Protein AF-A0A1I1PVI2-F1 (afdb_monomer)

Secondary structure (DSSP, 8-state):
-EEEEE--SSTTSSHHHHHHHHHHHHHHTT--EEEEEESTT-HHHHHTT-PPPSSS-HHHHHHTSS-HHHHHTT--SSSTTEEEEE--TTHHHHHHHGGGSTTTTSHHHHHHHTTTTT-SEEEEEE-SS-SHHHHHHHHH-SEEE-------

Foldseek 3Di:
DAEEEEAALDPPLCLLVCLLVVQVVCVVVVFQEEEEEAAQVCPNCVVVVHDQDPPQAVLCCLVVVDAQVVQQPPDDPPDVRYTYGYNYNCSVVSLVVLVPDDPLLQSLLVRCVVCVVVGPYYRYGHHSRPTSSVSNSVNNHPYYDYRDDPDD

Mean predicted aligned error: 5.11 Å

Radius of gyration: 14.17 Å; Cα contacts (8 Å, |Δi|>4): 302; chains: 1; bounding box: 32×36×38 Å

Solvent-accessible surface area (backbone atoms only — not comparable to full-atom values): 8144 Å² total; per-residue (Å²): 80,50,28,39,27,29,46,44,62,61,70,92,34,52,43,50,61,50,38,51,53,52,46,52,53,44,36,77,72,71,39,30,28,37,37,34,24,48,20,39,82,33,63,46,44,49,73,70,76,43,78,83,55,88,79,40,13,41,47,36,25,65,72,62,78,42,48,61,69,53,20,36,64,81,66,77,86,82,55,97,41,64,50,56,33,40,24,28,71,62,40,70,57,42,49,66,69,48,60,80,47,82,69,52,48,45,43,55,33,62,51,47,61,77,51,26,88,77,22,56,32,34,36,33,26,40,36,52,44,90,46,53,58,36,46,11,47,58,65,43,38,77,39,79,43,68,56,73,67,90,77,129

Structure (mmCIF, N/CA/C/O backbone):
data_AF-A0A1I1PVI2-F1
#
_entry.id   AF-A0A1I1PVI2-F1
#
loop_
_atom_site.group_PDB
_atom_site.id
_atom_site.type_symbol
_atom_site.label_atom_id
_atom_site.label_alt_id
_atom_site.label_comp_id
_atom_site.label_asym_id
_atom_site.label_entity_id
_atom_site.label_seq_id
_atom_site.pdbx_PDB_ins_code
_atom_site.Cartn_x
_atom_site.Cartn_y
_atom_site.Cartn_z
_atom_site.occupancy
_atom_site.B_iso_or_equiv
_atom_site.auth_seq_id
_atom_site.auth_comp_id
_atom_site.auth_asym_id
_atom_site.auth_atom_id
_atom_site.pdbx_PDB_model_num
ATOM 1 N N . MET A 1 1 ? -13.937 -1.697 1.797 1.00 95.75 1 MET A N 1
ATOM 2 C CA . MET A 1 1 ? -12.807 -1.743 0.841 1.00 95.75 1 MET A CA 1
ATOM 3 C C . MET A 1 1 ? -12.168 -3.134 0.764 1.00 95.75 1 MET A C 1
ATOM 5 O O . MET A 1 1 ? -11.944 -3.719 1.814 1.00 95.75 1 MET A O 1
ATOM 9 N N . LYS A 1 2 ? -11.883 -3.667 -0.438 1.00 97.94 2 LYS A N 1
ATOM 10 C CA . LYS A 1 2 ? -11.057 -4.880 -0.651 1.00 97.94 2 LYS A CA 1
ATOM 11 C C . LYS A 1 2 ? -9.612 -4.505 -0.984 1.00 97.94 2 LYS A C 1
ATOM 13 O O . LYS A 1 2 ? -9.399 -3.775 -1.952 1.00 97.94 2 LYS A O 1
ATOM 18 N N . THR A 1 3 ? -8.636 -5.042 -0.263 1.00 98.44 3 THR A N 1
ATOM 19 C CA . THR A 1 3 ? -7.215 -4.694 -0.421 1.00 98.44 3 THR A CA 1
ATOM 20 C C . THR A 1 3 ? -6.452 -5.747 -1.223 1.00 98.44 3 THR A C 1
ATOM 22 O O . THR A 1 3 ? -6.405 -6.924 -0.858 1.00 98.44 3 THR A O 1
ATOM 25 N N . ILE A 1 4 ? -5.830 -5.318 -2.320 1.00 98.69 4 ILE A N 1
ATOM 26 C CA . ILE A 1 4 ? -5.024 -6.143 -3.220 1.00 98.69 4 ILE A CA 1
ATOM 27 C C . ILE A 1 4 ? -3.586 -5.629 -3.182 1.00 98.69 4 ILE A C 1
ATOM 29 O O . ILE A 1 4 ? -3.321 -4.489 -3.555 1.00 98.69 4 ILE A O 1
ATOM 33 N N . VAL A 1 5 ? -2.654 -6.479 -2.765 1.00 98.44 5 VAL A N 1
ATOM 34 C CA . VAL A 1 5 ? -1.231 -6.135 -2.677 1.00 98.44 5 VAL A CA 1
ATOM 35 C C . VAL A 1 5 ? -0.467 -6.746 -3.834 1.00 98.44 5 VAL A C 1
ATOM 37 O O . VAL A 1 5 ? -0.613 -7.935 -4.120 1.00 98.44 5 VAL A O 1
ATOM 40 N N . LEU A 1 6 ? 0.380 -5.944 -4.467 1.00 98.00 6 LEU A N 1
ATOM 41 C CA . LEU A 1 6 ? 1.338 -6.386 -5.462 1.00 98.00 6 LEU A CA 1
ATOM 42 C C . LEU A 1 6 ? 2.722 -6.379 -4.835 1.00 98.00 6 LEU A C 1
ATOM 44 O O . LEU A 1 6 ? 3.262 -5.325 -4.510 1.00 98.00 6 LEU A O 1
ATOM 48 N N . THR A 1 7 ? 3.299 -7.566 -4.666 1.00 96.75 7 THR A N 1
ATOM 49 C CA . THR A 1 7 ? 4.589 -7.702 -3.990 1.00 96.75 7 THR A CA 1
ATOM 50 C C . THR A 1 7 ? 5.478 -8.751 -4.631 1.00 96.75 7 THR A C 1
ATOM 52 O O . THR A 1 7 ? 5.010 -9.729 -5.208 1.00 96.75 7 THR A O 1
ATOM 55 N N . ASN A 1 8 ? 6.783 -8.518 -4.542 1.00 94.19 8 ASN A N 1
ATOM 56 C CA . ASN A 1 8 ? 7.854 -9.425 -4.931 1.00 94.19 8 ASN A CA 1
ATOM 57 C C . ASN A 1 8 ? 9.185 -8.790 -4.503 1.00 94.19 8 ASN A C 1
ATOM 59 O O . ASN A 1 8 ? 9.467 -7.644 -4.871 1.00 94.19 8 ASN A O 1
ATOM 63 N N . GLN A 1 9 ? 10.021 -9.554 -3.800 1.00 90.06 9 GLN A N 1
ATOM 64 C CA . GLN A 1 9 ? 11.381 -9.159 -3.417 1.00 90.06 9 GLN A CA 1
ATOM 65 C C . GLN A 1 9 ? 12.314 -8.905 -4.617 1.00 90.06 9 GLN A C 1
ATOM 67 O O . GLN A 1 9 ? 13.311 -8.207 -4.483 1.00 90.06 9 GLN A O 1
ATOM 72 N N . LYS A 1 10 ? 12.008 -9.440 -5.808 1.00 89.94 10 LYS A N 1
ATOM 73 C CA . LYS A 1 10 ? 12.746 -9.137 -7.041 1.00 89.94 10 LYS A CA 1
ATOM 74 C C . LYS A 1 10 ? 12.309 -7.766 -7.582 1.00 89.94 10 LYS A C 1
ATOM 76 O O . LYS A 1 10 ? 11.119 -7.491 -7.781 1.00 89.94 10 LYS A O 1
ATOM 81 N N . GLY A 1 11 ? 13.282 -6.890 -7.828 1.00 88.81 11 GLY A N 1
ATOM 82 C CA . GLY A 1 11 ? 13.089 -5.637 -8.565 1.00 88.81 11 GLY A CA 1
ATOM 83 C C . GLY A 1 11 ? 12.785 -5.884 -10.046 1.00 88.81 11 GLY A C 1
ATOM 84 O O . GLY A 1 11 ? 13.137 -6.925 -10.589 1.00 88.81 11 GLY A O 1
ATOM 85 N N . GLY A 1 12 ? 12.108 -4.941 -10.706 1.00 88.94 12 GLY A N 1
ATOM 86 C CA . GLY A 1 12 ? 11.904 -4.997 -12.162 1.00 88.94 12 GLY A CA 1
ATOM 87 C C . GLY A 1 12 ? 10.916 -6.057 -12.672 1.00 88.94 12 GLY A C 1
ATOM 88 O O . GLY A 1 12 ? 10.855 -6.298 -13.867 1.00 88.94 12 GLY A O 1
ATOM 89 N N . VAL A 1 13 ? 10.104 -6.673 -11.806 1.00 93.81 13 VAL A N 1
ATOM 90 C CA . VAL A 1 13 ? 9.098 -7.689 -12.199 1.00 93.81 13 VAL A CA 1
ATOM 91 C C . VAL A 1 13 ? 7.721 -7.106 -12.556 1.00 93.81 13 VAL A C 1
ATOM 93 O O . VAL A 1 13 ? 6.713 -7.797 -12.468 1.00 93.81 13 VAL A O 1
ATOM 96 N N . ALA A 1 14 ? 7.664 -5.822 -12.920 1.00 94.44 14 ALA A N 1
ATOM 97 C CA . ALA A 1 14 ? 6.438 -5.104 -13.291 1.00 94.44 14 ALA A CA 1
ATOM 98 C C . ALA A 1 14 ? 5.372 -4.952 -12.178 1.00 94.44 14 ALA A C 1
ATOM 100 O O . ALA A 1 14 ? 4.183 -4.860 -12.483 1.00 94.44 14 ALA A O 1
ATOM 101 N N . LYS A 1 15 ? 5.773 -4.867 -10.897 1.00 95.94 15 LYS A N 1
ATOM 102 C CA . LYS A 1 15 ? 4.850 -4.607 -9.767 1.00 95.94 15 LYS A CA 1
ATOM 103 C C . LYS A 1 15 ? 4.063 -3.309 -9.942 1.00 95.94 15 LYS A C 1
ATOM 105 O O . LYS A 1 15 ? 2.859 -3.368 -10.163 1.00 95.94 15 LYS A O 1
ATOM 110 N N . THR A 1 16 ? 4.761 -2.176 -9.985 1.00 95.88 16 THR A N 1
ATOM 111 C CA . THR A 1 16 ? 4.184 -0.842 -10.186 1.00 95.88 16 THR A CA 1
ATOM 112 C C . THR A 1 16 ? 3.307 -0.757 -11.428 1.00 95.88 16 THR A C 1
ATOM 114 O O . THR A 1 16 ? 2.175 -0.283 -11.371 1.00 95.88 16 THR A O 1
ATOM 117 N N . THR A 1 17 ? 3.792 -1.285 -12.554 1.00 95.50 17 THR A N 1
ATOM 118 C CA . THR A 1 17 ? 3.040 -1.312 -13.814 1.00 95.50 17 THR A CA 1
ATOM 119 C C . THR A 1 17 ? 1.733 -2.085 -13.665 1.00 95.50 17 THR A C 1
ATOM 121 O O . THR A 1 17 ? 0.679 -1.609 -14.085 1.00 95.50 17 THR A O 1
ATOM 124 N N . THR A 1 18 ? 1.784 -3.259 -13.035 1.00 96.88 18 THR A N 1
ATOM 125 C CA . THR A 1 18 ? 0.600 -4.091 -12.800 1.00 96.88 18 THR A CA 1
ATOM 126 C C . THR A 1 18 ? -0.346 -3.428 -11.798 1.00 96.88 18 THR A C 1
ATOM 128 O O . THR A 1 18 ? -1.558 -3.483 -11.995 1.00 96.88 18 THR A O 1
ATOM 131 N N . ALA A 1 19 ? 0.178 -2.758 -10.765 1.00 97.25 19 ALA A N 1
ATOM 132 C CA . ALA A 1 19 ? -0.614 -2.080 -9.737 1.00 97.25 19 ALA A CA 1
ATOM 133 C C . ALA A 1 19 ? -1.424 -0.948 -10.365 1.00 97.25 19 ALA A C 1
ATOM 135 O O . ALA A 1 19 ? -2.649 -0.900 -10.228 1.00 97.25 19 ALA A O 1
ATOM 136 N N . TYR A 1 20 ? -0.750 -0.094 -11.136 1.00 95.62 20 TYR A N 1
ATOM 137 C CA . TYR A 1 20 ? -1.389 1.005 -11.841 1.00 95.62 20 TYR A CA 1
ATOM 138 C C . TYR A 1 20 ? -2.423 0.512 -12.859 1.00 95.62 20 TYR A C 1
ATOM 140 O O . TYR A 1 20 ? -3.563 0.978 -12.858 1.00 95.62 20 TYR A O 1
ATOM 148 N N . ALA A 1 21 ? -2.067 -0.471 -13.693 1.00 95.88 21 ALA A N 1
ATOM 149 C CA . ALA A 1 21 ? -2.976 -1.014 -14.702 1.00 95.88 21 ALA A CA 1
ATOM 150 C C . ALA A 1 21 ? -4.223 -1.663 -14.077 1.00 95.88 21 ALA A C 1
ATOM 152 O O . ALA A 1 21 ? -5.337 -1.454 -14.563 1.00 95.88 21 ALA A O 1
ATOM 153 N N . LEU A 1 22 ? -4.056 -2.410 -12.980 1.00 97.12 22 LEU A N 1
ATOM 154 C CA . LEU A 1 22 ? -5.167 -2.999 -12.233 1.00 97.12 22 LEU A CA 1
ATOM 155 C C . LEU A 1 22 ? -6.085 -1.912 -11.669 1.00 97.12 22 LEU A C 1
ATOM 157 O O . LEU A 1 22 ? -7.300 -1.976 -11.864 1.00 97.12 22 LEU A O 1
ATOM 161 N N . ALA A 1 23 ? -5.515 -0.908 -11.006 1.00 95.38 23 ALA A N 1
ATOM 162 C CA . ALA A 1 23 ? -6.276 0.186 -10.421 1.00 95.38 23 ALA A CA 1
ATOM 163 C C . ALA A 1 23 ? -7.034 0.997 -11.486 1.00 95.38 23 ALA A C 1
ATOM 165 O O . ALA A 1 23 ? -8.226 1.264 -11.327 1.00 95.38 23 ALA A O 1
ATOM 166 N N . ALA A 1 24 ? -6.388 1.315 -12.610 1.00 93.38 24 ALA A N 1
ATOM 167 C CA . ALA A 1 24 ? -7.018 1.982 -13.748 1.00 93.38 24 ALA A CA 1
ATOM 168 C C . ALA A 1 24 ? -8.143 1.133 -14.364 1.00 93.38 24 ALA A C 1
ATOM 170 O O . ALA A 1 24 ? -9.214 1.653 -14.678 1.00 93.38 24 ALA A O 1
ATOM 171 N N . GLY A 1 25 ? -7.943 -0.182 -14.490 1.00 95.56 25 GLY A N 1
ATOM 172 C CA . GLY A 1 25 ? -8.967 -1.112 -14.966 1.00 95.56 25 GLY A CA 1
ATOM 173 C C . GLY A 1 25 ? -10.183 -1.191 -14.038 1.00 95.56 25 GLY A C 1
ATOM 174 O O . GLY A 1 25 ? -11.318 -1.184 -14.516 1.00 95.56 25 GLY A O 1
ATOM 175 N N . LEU A 1 26 ? -9.967 -1.223 -12.719 1.00 95.44 26 LEU A N 1
ATOM 176 C CA . LEU A 1 26 ? -11.036 -1.177 -11.714 1.00 95.44 26 LEU A CA 1
ATOM 177 C C . LEU A 1 26 ? -11.795 0.155 -11.770 1.00 95.44 26 LEU A C 1
ATOM 179 O O . LEU A 1 26 ? -13.025 0.155 -11.815 1.00 95.44 26 LEU A O 1
ATOM 183 N N . ARG A 1 27 ? -11.078 1.278 -11.870 1.00 91.06 27 ARG A N 1
ATOM 184 C CA . ARG A 1 27 ? -11.680 2.607 -12.045 1.00 91.06 27 ARG A CA 1
ATOM 185 C C . ARG A 1 27 ? -12.537 2.673 -13.309 1.00 91.06 27 ARG A C 1
ATOM 187 O O . ARG A 1 27 ? -13.669 3.136 -13.257 1.00 91.06 27 ARG A O 1
ATOM 194 N N . ASN A 1 28 ? -12.043 2.161 -14.438 1.00 93.06 28 ASN A N 1
ATOM 195 C CA . ASN A 1 28 ? -12.790 2.139 -15.703 1.00 93.06 28 ASN A CA 1
ATOM 196 C C . ASN A 1 28 ? -14.072 1.288 -15.636 1.00 93.06 28 ASN A C 1
ATOM 198 O O . ASN A 1 28 ? -14.960 1.455 -16.468 1.00 93.06 28 ASN A O 1
ATOM 202 N N . LYS A 1 29 ? -14.188 0.394 -14.648 1.00 95.31 29 LYS A N 1
ATOM 203 C CA . LYS A 1 29 ? -15.418 -0.354 -14.344 1.00 95.31 29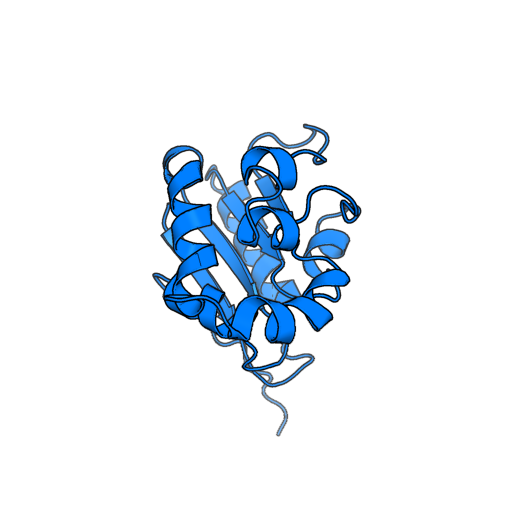 LYS A CA 1
ATOM 204 C C . LYS A 1 29 ? -16.364 0.376 -13.380 1.00 95.31 29 LYS A C 1
ATOM 206 O O . LYS A 1 29 ? -17.397 -0.184 -13.028 1.00 95.31 29 LYS A O 1
ATOM 211 N N . GLY A 1 30 ? -16.036 1.599 -12.967 1.00 92.94 30 GLY A N 1
ATOM 212 C CA . GLY A 1 30 ? -16.864 2.435 -12.097 1.00 92.94 30 GLY A CA 1
ATOM 213 C C . GLY A 1 30 ? -16.614 2.256 -10.599 1.00 92.94 30 GLY A C 1
ATOM 214 O O . GLY A 1 30 ? -17.394 2.772 -9.806 1.00 92.94 30 GLY A O 1
ATOM 215 N N . TYR A 1 31 ? -15.558 1.543 -10.195 1.00 95.06 31 TYR A N 1
ATOM 216 C CA . TYR A 1 31 ? -15.210 1.404 -8.779 1.00 95.06 31 TYR A CA 1
ATOM 217 C C . TYR A 1 31 ? -14.455 2.625 -8.252 1.00 95.06 31 TYR A C 1
ATOM 219 O O . TYR A 1 31 ? -13.644 3.224 -8.964 1.00 95.06 31 TYR A O 1
ATOM 227 N N . ARG A 1 32 ? -14.663 2.939 -6.971 1.00 92.75 32 ARG A N 1
ATOM 228 C CA . ARG A 1 32 ? -13.843 3.891 -6.212 1.00 92.75 32 ARG A CA 1
ATOM 229 C C . ARG A 1 32 ? -12.564 3.179 -5.783 1.00 92.75 32 ARG A C 1
ATOM 231 O O . ARG A 1 32 ? -12.626 2.195 -5.039 1.00 92.75 32 ARG A O 1
ATOM 238 N N . VAL A 1 33 ? -11.415 3.645 -6.262 1.00 93.75 33 VAL A N 1
ATOM 239 C CA . VAL A 1 33 ? -10.124 2.972 -6.073 1.00 93.75 33 VAL A CA 1
ATOM 240 C C . VAL A 1 33 ? -9.157 3.865 -5.304 1.00 93.75 33 VAL A C 1
ATOM 242 O O . VAL A 1 33 ? -8.859 4.986 -5.712 1.00 93.75 33 VAL A O 1
ATOM 245 N N . LEU A 1 34 ? -8.628 3.343 -4.206 1.00 93.69 34 LEU A N 1
ATOM 246 C CA . LEU A 1 34 ? -7.455 3.890 -3.543 1.00 93.69 34 LEU A CA 1
ATOM 247 C C . LEU A 1 34 ? -6.215 3.176 -4.077 1.00 93.69 34 LEU A C 1
ATOM 249 O O . LEU A 1 34 ? -6.187 1.949 -4.173 1.00 93.69 34 LEU A O 1
ATOM 253 N N . ILE A 1 35 ? -5.185 3.939 -4.412 1.00 93.75 35 ILE A N 1
ATOM 254 C CA . ILE A 1 35 ? -3.863 3.414 -4.721 1.00 93.75 35 ILE A CA 1
ATOM 255 C C . ILE A 1 35 ? -2.912 3.819 -3.597 1.00 93.75 35 ILE A C 1
ATOM 257 O O . ILE A 1 35 ? -2.849 4.991 -3.227 1.00 93.75 35 ILE A O 1
ATOM 261 N N . VAL A 1 36 ? -2.159 2.856 -3.074 1.00 94.38 36 VAL A N 1
ATOM 262 C CA . VAL A 1 36 ? -1.123 3.083 -2.067 1.00 94.38 36 VAL A CA 1
ATOM 263 C C . VAL A 1 36 ? 0.234 2.743 -2.665 1.00 94.38 36 VAL A C 1
ATOM 265 O O . VAL A 1 36 ? 0.477 1.613 -3.088 1.00 94.38 36 VAL A O 1
ATOM 268 N N . ASP A 1 37 ? 1.117 3.729 -2.683 1.00 92.81 37 ASP A N 1
ATOM 269 C CA . ASP A 1 37 ? 2.515 3.598 -3.058 1.00 92.81 37 ASP A CA 1
ATOM 270 C C . ASP A 1 37 ? 3.350 3.413 -1.785 1.00 92.81 37 ASP A C 1
ATOM 272 O O . ASP A 1 37 ? 3.668 4.370 -1.070 1.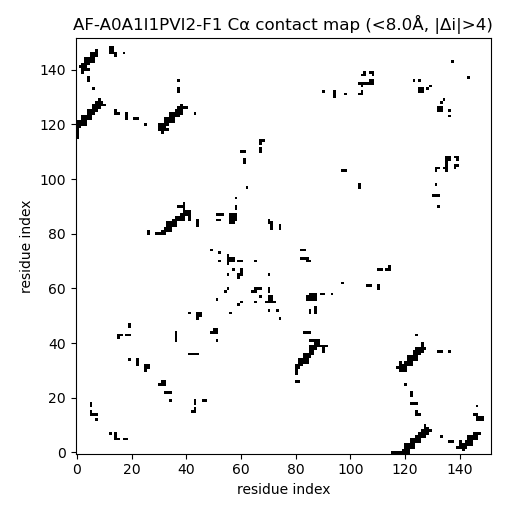00 92.81 37 ASP A O 1
ATOM 276 N N . ALA A 1 38 ? 3.630 2.152 -1.456 1.00 92.00 38 ALA A N 1
ATOM 277 C CA . ALA A 1 38 ? 4.465 1.762 -0.325 1.00 92.00 38 ALA A CA 1
ATOM 278 C C . ALA A 1 38 ? 5.922 1.493 -0.752 1.00 92.00 38 ALA A C 1
ATOM 280 O O . ALA A 1 38 ? 6.666 0.826 -0.027 1.00 92.00 38 ALA A O 1
ATOM 281 N N . ASP A 1 39 ? 6.340 1.991 -1.920 1.00 90.31 39 ASP A N 1
ATOM 282 C CA . ASP A 1 39 ? 7.739 2.047 -2.331 1.00 90.31 39 ASP A CA 1
ATOM 283 C C . ASP A 1 39 ? 8.288 3.463 -2.074 1.00 90.31 39 ASP A C 1
ATOM 285 O O . ASP A 1 39 ? 7.779 4.430 -2.641 1.00 90.31 39 ASP A O 1
ATOM 289 N N . PRO A 1 40 ? 9.347 3.633 -1.259 1.00 85.38 40 PRO A N 1
ATOM 290 C CA . PRO A 1 40 ? 9.966 4.941 -1.047 1.00 85.38 40 PRO A CA 1
ATOM 291 C C . PRO A 1 40 ? 10.431 5.646 -2.332 1.00 85.38 40 PRO A C 1
ATOM 293 O O . PRO A 1 40 ? 10.609 6.861 -2.326 1.00 85.38 40 PRO A O 1
ATOM 296 N N . GLN A 1 41 ? 10.633 4.915 -3.437 1.00 86.50 41 GLN A N 1
ATOM 297 C CA . GLN A 1 41 ? 10.963 5.498 -4.746 1.00 86.50 41 GLN A CA 1
ATOM 298 C C . GLN A 1 41 ? 9.774 6.187 -5.434 1.00 86.50 41 GLN A C 1
ATOM 300 O O . GLN A 1 41 ? 9.966 6.873 -6.435 1.00 86.50 41 GLN A O 1
ATOM 305 N N . SER A 1 42 ? 8.557 6.022 -4.913 1.00 88.31 42 SER A N 1
ATOM 306 C CA . SER A 1 42 ? 7.337 6.683 -5.386 1.00 88.31 42 SER A CA 1
ATOM 307 C C . SER A 1 42 ? 7.003 6.456 -6.872 1.00 88.31 42 SER A C 1
ATOM 309 O O . SER A 1 42 ? 6.344 7.279 -7.516 1.00 88.31 42 SER A O 1
ATOM 311 N N . ASN A 1 43 ? 7.464 5.345 -7.460 1.00 91.06 43 ASN A N 1
ATOM 312 C CA . ASN A 1 43 ? 7.304 5.073 -8.893 1.00 91.06 43 ASN A CA 1
ATOM 313 C C . ASN A 1 43 ? 5.829 5.019 -9.317 1.00 91.06 43 ASN A C 1
ATOM 315 O O . ASN A 1 43 ? 5.488 5.442 -10.426 1.00 91.06 43 ASN A O 1
ATOM 319 N N . LEU A 1 44 ? 4.945 4.511 -8.456 1.00 91.69 44 LEU A N 1
ATOM 320 C CA . LEU A 1 44 ? 3.514 4.434 -8.740 1.00 91.69 44 LEU A CA 1
ATOM 321 C C . LEU A 1 44 ? 2.874 5.819 -8.742 1.00 91.69 44 LEU A C 1
ATOM 323 O O . LEU A 1 44 ? 2.082 6.131 -9.632 1.00 91.69 44 LEU A O 1
ATOM 327 N N . THR A 1 45 ? 3.260 6.655 -7.783 1.00 88.38 45 THR A N 1
ATOM 328 C CA . THR A 1 45 ? 2.817 8.047 -7.665 1.00 88.38 45 THR A CA 1
ATOM 329 C C . THR A 1 45 ? 3.152 8.829 -8.933 1.00 88.38 45 THR A C 1
ATOM 331 O O . THR A 1 45 ? 2.262 9.439 -9.533 1.00 88.38 45 THR A O 1
ATOM 334 N N . TYR A 1 46 ? 4.398 8.724 -9.408 1.00 87.50 46 TYR A N 1
ATOM 335 C CA . TYR A 1 46 ? 4.829 9.350 -10.661 1.00 87.50 46 TYR A CA 1
ATOM 336 C C . TYR A 1 46 ? 4.123 8.763 -11.887 1.00 87.50 46 TYR A C 1
ATOM 338 O O . TYR A 1 46 ? 3.695 9.509 -12.768 1.00 87.50 46 TYR A O 1
ATOM 346 N N . THR A 1 47 ? 3.949 7.438 -11.940 1.00 88.25 47 THR A N 1
ATOM 347 C CA . THR A 1 47 ? 3.235 6.757 -13.040 1.00 88.25 47 THR A CA 1
ATOM 348 C C . THR A 1 47 ? 1.791 7.242 -13.163 1.00 88.25 47 THR A C 1
ATOM 350 O O . THR A 1 47 ? 1.264 7.366 -14.268 1.00 88.25 47 THR A O 1
ATOM 353 N N . ALA A 1 48 ? 1.160 7.572 -12.040 1.00 86.44 48 ALA A N 1
ATOM 354 C CA . ALA A 1 48 ? -0.181 8.133 -11.999 1.00 86.44 48 ALA A CA 1
ATOM 355 C C . ALA A 1 48 ? -0.237 9.650 -12.280 1.00 86.44 48 ALA A C 1
ATOM 357 O O . ALA A 1 48 ? -1.286 10.271 -12.096 1.00 86.44 48 ALA A O 1
ATOM 358 N N . GLY A 1 49 ? 0.875 10.259 -12.708 1.00 84.06 49 GLY A N 1
ATOM 359 C CA . GLY A 1 49 ? 0.955 11.677 -13.056 1.00 84.06 49 GLY A CA 1
ATOM 360 C C . GLY A 1 49 ? 0.853 12.611 -11.851 1.00 84.06 49 GLY A C 1
ATOM 361 O O . GLY A 1 49 ? 0.381 13.738 -12.001 1.00 84.06 49 GLY A O 1
ATOM 362 N N . ARG A 1 50 ? 1.237 12.146 -10.654 1.00 79.94 50 ARG A N 1
ATOM 363 C CA . ARG A 1 50 ? 1.209 12.948 -9.426 1.00 79.94 50 ARG A CA 1
ATOM 364 C C . ARG A 1 50 ? 2.605 13.194 -8.877 1.00 79.94 50 ARG A C 1
ATOM 366 O O . ARG A 1 50 ? 3.530 12.416 -9.093 1.00 79.94 50 ARG A O 1
ATOM 373 N N . GLU A 1 51 ? 2.726 14.298 -8.154 1.00 76.12 51 GLU A N 1
ATOM 374 C CA . GLU A 1 51 ? 3.926 14.645 -7.404 1.00 76.12 51 GLU A CA 1
ATOM 375 C C . GLU A 1 51 ? 3.807 14.149 -5.962 1.00 76.12 51 GLU A C 1
ATOM 377 O O . GLU A 1 51 ? 2.716 14.070 -5.391 1.00 76.12 51 GLU A O 1
ATOM 382 N N . GLU A 1 52 ? 4.946 13.808 -5.371 1.00 71.44 52 GLU A N 1
ATOM 383 C CA . GLU A 1 52 ? 5.034 13.391 -3.978 1.00 71.44 52 GLU A CA 1
ATOM 384 C C . GLU A 1 52 ? 4.752 14.576 -3.039 1.00 71.44 52 GLU A C 1
ATOM 386 O O . GLU A 1 52 ? 5.374 15.637 -3.142 1.00 71.44 52 GLU A O 1
ATOM 391 N N . ASN A 1 53 ? 3.838 14.389 -2.083 1.00 74.19 53 ASN A N 1
ATOM 392 C CA . ASN A 1 53 ? 3.678 15.324 -0.975 1.00 74.19 53 ASN A CA 1
ATOM 393 C C . ASN A 1 53 ? 4.821 15.112 0.018 1.00 74.19 53 ASN A C 1
ATOM 395 O O . ASN A 1 53 ? 4.938 14.032 0.578 1.00 74.19 53 ASN A O 1
ATOM 399 N N . LYS A 1 54 ? 5.638 16.137 0.265 1.00 75.12 54 LYS A N 1
ATOM 400 C CA . LYS A 1 54 ? 6.768 16.038 1.201 1.00 75.12 54 LYS A CA 1
ATOM 401 C C . LYS A 1 54 ? 6.388 16.298 2.659 1.00 75.12 54 LYS A C 1
ATOM 403 O O . LYS A 1 54 ? 7.173 15.975 3.542 1.00 75.12 54 LYS A O 1
ATOM 408 N N . GLU A 1 55 ? 5.224 16.897 2.905 1.00 79.56 55 GLU A N 1
ATOM 409 C CA . GLU A 1 55 ? 4.785 17.301 4.244 1.00 79.56 55 GLU A CA 1
ATOM 410 C C . GLU A 1 55 ? 3.839 16.273 4.860 1.00 79.56 55 GLU A C 1
ATOM 412 O O . GLU A 1 55 ? 4.103 15.773 5.945 1.00 79.56 55 GLU A O 1
ATOM 417 N N . ASN A 1 56 ? 2.766 15.909 4.153 1.00 83.38 56 ASN A N 1
ATOM 418 C CA . ASN A 1 56 ? 1.807 14.906 4.613 1.00 83.38 56 ASN A CA 1
ATOM 419 C C . ASN A 1 56 ? 1.927 13.658 3.733 1.00 83.38 56 ASN A C 1
ATOM 421 O O . ASN A 1 56 ? 1.267 13.547 2.702 1.00 83.38 56 ASN A O 1
ATOM 425 N N . THR A 1 57 ? 2.803 12.734 4.125 1.00 85.81 57 THR A N 1
ATOM 426 C CA . THR A 1 57 ? 2.976 11.421 3.478 1.00 85.81 57 THR A CA 1
ATOM 427 C C . THR A 1 57 ? 2.196 10.338 4.220 1.00 85.81 57 THR A C 1
ATOM 429 O O . THR A 1 57 ? 1.787 10.516 5.371 1.00 85.81 57 THR A O 1
ATOM 432 N N . LEU A 1 58 ? 2.062 9.158 3.607 1.00 86.12 58 LEU A N 1
ATOM 433 C CA . LEU A 1 58 ? 1.648 7.949 4.320 1.00 86.12 58 LEU A CA 1
ATOM 434 C C . LEU A 1 58 ? 2.536 7.713 5.542 1.00 86.12 58 LEU A C 1
ATOM 436 O O . LEU A 1 58 ? 2.028 7.329 6.587 1.00 86.12 58 LEU A O 1
ATOM 440 N N . TYR A 1 59 ? 3.841 7.971 5.443 1.00 86.50 59 TYR A N 1
ATOM 441 C CA . TYR A 1 59 ? 4.745 7.805 6.573 1.00 86.50 59 TYR A CA 1
ATOM 442 C C . TYR A 1 59 ? 4.370 8.700 7.765 1.00 86.50 59 TYR A C 1
ATOM 444 O O . TYR A 1 59 ? 4.263 8.212 8.892 1.00 86.50 59 TYR A O 1
ATOM 452 N N . GLU A 1 60 ? 4.092 9.984 7.527 1.00 87.25 60 GLU A N 1
ATOM 453 C CA . GLU A 1 60 ? 3.630 10.903 8.576 1.00 87.25 60 GLU A CA 1
ATOM 454 C C . GLU A 1 60 ? 2.274 10.481 9.159 1.00 87.25 60 GLU A C 1
ATOM 456 O O . GLU A 1 60 ? 2.078 10.537 10.378 1.00 87.25 60 GLU A O 1
ATOM 461 N N . ALA A 1 61 ? 1.371 9.965 8.321 1.00 88.56 61 ALA A N 1
ATOM 462 C CA . ALA A 1 61 ? 0.092 9.426 8.778 1.00 88.56 61 ALA A CA 1
ATOM 463 C C . ALA A 1 61 ? 0.261 8.171 9.651 1.00 88.56 61 ALA A C 1
ATOM 465 O O . ALA A 1 61 ? -0.405 8.040 10.679 1.00 88.56 61 ALA A O 1
ATOM 466 N N . LEU A 1 62 ? 1.188 7.272 9.301 1.00 86.56 62 LEU A N 1
ATOM 467 C CA . LEU A 1 62 ? 1.519 6.092 10.110 1.00 86.56 62 LEU A CA 1
ATOM 468 C C . LEU A 1 62 ? 2.151 6.486 11.449 1.00 86.56 62 LEU A C 1
ATOM 470 O O . LEU A 1 62 ? 1.885 5.847 12.468 1.00 86.56 62 LEU A O 1
ATOM 474 N N . LYS A 1 63 ? 2.935 7.570 11.490 1.00 84.88 63 LYS A N 1
ATOM 475 C CA . LYS A 1 63 ? 3.437 8.149 12.746 1.00 84.88 63 LYS A CA 1
ATOM 476 C C . LYS A 1 63 ? 2.342 8.821 13.577 1.00 84.88 63 LYS A C 1
ATOM 478 O O . LYS A 1 63 ? 2.498 8.917 14.793 1.00 84.88 63 LYS A O 1
ATOM 483 N N . GLY A 1 64 ? 1.222 9.198 12.968 1.00 86.31 64 GLY A N 1
ATOM 484 C CA . GLY A 1 64 ? 0.148 9.948 13.619 1.00 86.31 64 GLY A CA 1
ATOM 485 C C . GLY A 1 64 ? 0.402 11.456 13.658 1.00 86.31 64 GLY A C 1
ATOM 486 O O . GLY A 1 64 ? -0.237 12.152 14.440 1.00 86.31 64 GLY A O 1
ATOM 487 N N . ASN A 1 65 ? 1.324 11.955 12.829 1.00 88.69 65 ASN A N 1
ATOM 488 C CA . ASN A 1 65 ? 1.627 13.383 12.707 1.00 88.69 65 ASN A CA 1
ATOM 489 C C . ASN A 1 65 ? 0.616 14.115 11.813 1.00 88.69 65 ASN A C 1
ATOM 491 O O . ASN A 1 65 ? 0.445 15.323 11.939 1.00 88.69 65 ASN A O 1
ATOM 495 N N . CYS A 1 66 ? -0.074 13.378 10.943 1.00 89.56 66 CYS A N 1
ATOM 496 C CA . CYS A 1 66 ? -1.221 13.852 10.183 1.00 89.56 66 CYS A CA 1
ATOM 497 C C . CYS A 1 66 ? -2.264 12.736 10.033 1.00 89.56 66 CYS A C 1
ATOM 499 O O . CYS A 1 66 ? -2.048 11.574 10.395 1.00 89.56 66 CYS A O 1
ATOM 501 N N . THR A 1 67 ? -3.432 13.089 9.519 1.00 89.69 67 THR A N 1
ATOM 502 C CA . THR A 1 67 ? -4.482 12.135 9.170 1.00 89.69 67 THR A CA 1
ATOM 503 C C . THR A 1 67 ? -4.221 11.505 7.802 1.00 89.69 67 THR A C 1
ATOM 505 O O . THR A 1 67 ? -3.598 12.096 6.923 1.00 89.69 67 THR A O 1
ATOM 508 N N . VAL A 1 68 ? -4.771 10.309 7.576 1.00 87.50 68 VAL A N 1
ATOM 509 C CA . VAL A 1 68 ? -4.717 9.644 6.260 1.00 87.50 68 VAL A CA 1
ATOM 510 C C . VAL A 1 68 ? -5.371 10.511 5.179 1.00 87.50 68 VAL A C 1
ATOM 512 O O . VAL A 1 68 ? -4.865 10.593 4.066 1.00 87.50 68 VAL A O 1
ATOM 515 N N . PHE A 1 69 ? -6.436 11.239 5.528 1.00 84.69 69 PHE A N 1
ATOM 516 C CA . PHE A 1 69 ? -7.087 12.199 4.638 1.00 84.69 69 PHE A CA 1
ATOM 517 C C . PHE A 1 69 ? -6.161 13.352 4.235 1.00 84.69 69 PHE A C 1
ATOM 519 O O . PHE A 1 69 ? -6.133 13.729 3.066 1.00 84.69 69 PHE A O 1
ATOM 526 N N . GLU A 1 70 ? -5.383 13.903 5.170 1.00 85.44 70 GLU A N 1
ATOM 527 C CA . GLU A 1 70 ? -4.382 14.937 4.874 1.00 85.44 70 GLU A CA 1
ATOM 528 C C . GLU A 1 70 ? -3.241 14.389 4.016 1.00 85.44 70 GLU A C 1
ATOM 530 O O . GLU A 1 70 ? -2.820 15.058 3.075 1.00 85.44 70 GLU A O 1
ATOM 535 N N . ALA A 1 71 ? -2.794 13.157 4.275 1.00 84.38 71 ALA A N 1
ATOM 536 C CA . ALA A 1 71 ? -1.770 12.496 3.468 1.00 84.38 71 ALA A CA 1
ATOM 537 C C . ALA A 1 71 ? -2.232 12.191 2.033 1.00 84.38 71 ALA A C 1
ATOM 539 O O . ALA A 1 71 ? -1.436 12.193 1.095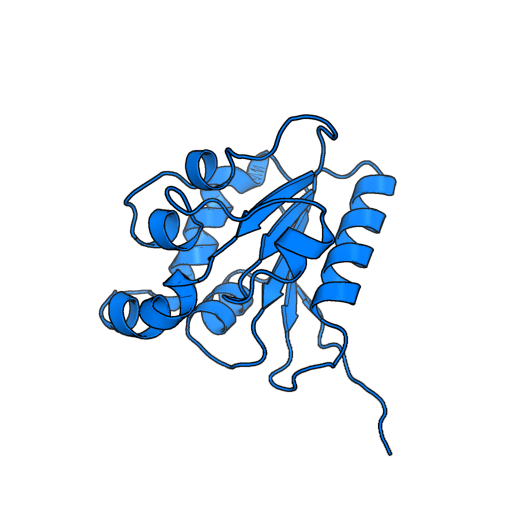 1.00 84.38 71 ALA A O 1
ATOM 540 N N . MET A 1 72 ? -3.534 11.984 1.839 1.00 80.12 72 MET A N 1
ATOM 541 C CA . MET A 1 72 ? -4.148 11.870 0.513 1.00 80.12 72 MET A CA 1
ATOM 542 C C . MET A 1 72 ? -4.333 13.235 -0.171 1.00 80.12 72 MET A C 1
ATOM 544 O O . MET A 1 72 ? -4.505 13.302 -1.389 1.00 80.12 72 MET A O 1
ATOM 548 N N . ARG A 1 73 ? -4.318 14.346 0.578 1.00 65.94 73 ARG A N 1
ATOM 549 C CA . ARG A 1 73 ? -4.677 15.683 0.091 1.00 65.94 73 ARG A CA 1
ATOM 550 C C . ARG A 1 73 ? -3.477 16.396 -0.541 1.00 65.94 73 ARG A C 1
ATOM 552 O O . ARG A 1 73 ? -2.907 17.313 0.029 1.00 65.94 73 ARG A O 1
ATOM 559 N N . ASN A 1 74 ? -3.142 15.984 -1.760 1.00 53.31 74 ASN A N 1
ATOM 560 C CA . ASN A 1 7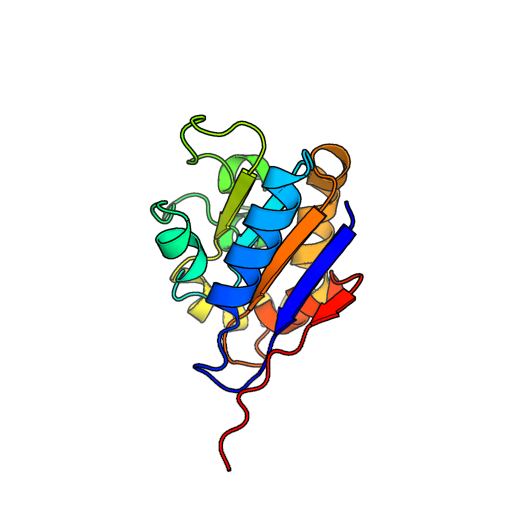4 ? -2.446 16.793 -2.781 1.00 53.31 74 ASN A CA 1
ATOM 561 C C . ASN A 1 74 ? -2.857 16.385 -4.207 1.00 53.31 74 ASN A C 1
ATOM 563 O O . ASN A 1 74 ? -2.185 16.635 -5.205 1.00 53.31 74 ASN A O 1
ATOM 567 N N . THR A 1 75 ? -4.010 15.736 -4.308 1.00 50.94 75 THR A N 1
ATOM 568 C CA . THR A 1 75 ? -4.523 15.166 -5.538 1.00 50.94 75 THR A CA 1
ATOM 569 C C . THR A 1 75 ? -5.562 16.120 -6.098 1.00 50.94 75 THR A C 1
ATOM 571 O O . THR A 1 75 ? -6.713 16.106 -5.664 1.00 50.94 75 THR A O 1
ATOM 574 N N . ASN A 1 76 ? -5.151 17.003 -7.009 1.00 41.00 76 ASN A N 1
ATOM 575 C CA . ASN A 1 76 ? -6.075 17.902 -7.697 1.00 41.00 76 ASN A CA 1
ATOM 576 C C . ASN A 1 76 ? -7.261 17.066 -8.242 1.00 41.00 76 ASN A C 1
ATOM 578 O O . ASN A 1 76 ? -7.011 16.035 -8.882 1.00 41.00 76 ASN A O 1
ATOM 582 N N . PRO A 1 77 ? -8.528 17.424 -7.955 1.00 41.75 77 PRO A N 1
ATOM 583 C CA . PRO A 1 77 ? -9.690 16.636 -8.346 1.00 41.75 77 PRO A CA 1
ATOM 584 C C . PRO A 1 77 ? -9.927 16.794 -9.848 1.00 41.75 77 PRO A C 1
ATOM 586 O O . PRO A 1 77 ? -10.783 17.556 -10.280 1.00 41.75 77 PRO A O 1
ATOM 589 N N . ILE A 1 78 ? -9.141 16.092 -10.659 1.00 42.12 78 ILE A N 1
ATOM 590 C CA . ILE A 1 78 ? -9.426 15.939 -12.089 1.00 42.12 78 ILE A CA 1
ATOM 591 C C . ILE A 1 78 ? -10.086 14.577 -12.359 1.00 42.12 78 ILE A C 1
ATOM 593 O O . ILE A 1 78 ? -10.815 14.443 -13.333 1.00 42.12 78 ILE A O 1
ATOM 597 N N . GLU A 1 79 ? -9.980 13.596 -11.453 1.00 47.59 79 GLU A N 1
ATOM 598 C CA . GLU A 1 79 ? -10.660 12.301 -11.603 1.00 47.59 79 GLU A CA 1
ATOM 599 C C . GLU A 1 79 ? -11.177 11.777 -10.255 1.00 47.59 79 GLU A C 1
ATOM 601 O O . GLU A 1 79 ? -10.459 11.155 -9.473 1.00 47.59 79 GLU A O 1
ATOM 606 N N . THR A 1 80 ? -12.450 12.036 -9.973 1.00 52.41 80 THR A N 1
ATOM 607 C CA . THR A 1 80 ? -13.172 11.825 -8.703 1.00 52.41 80 THR A CA 1
ATOM 608 C C . THR A 1 80 ? -13.358 10.365 -8.247 1.00 52.41 80 THR A C 1
ATOM 610 O O . THR A 1 80 ? -14.206 10.092 -7.404 1.00 52.41 80 THR A O 1
ATOM 613 N N . ALA A 1 81 ? -12.564 9.412 -8.740 1.00 60.38 81 ALA A N 1
ATOM 614 C CA . ALA A 1 81 ? -12.659 7.999 -8.352 1.00 60.38 81 ALA A CA 1
ATOM 615 C C . ALA A 1 81 ? -11.312 7.338 -8.013 1.00 60.38 81 ALA A C 1
ATOM 617 O O . ALA A 1 81 ? -11.305 6.164 -7.642 1.00 60.38 81 ALA A O 1
ATOM 618 N N . MET A 1 82 ? -10.187 8.057 -8.139 1.00 66.56 82 MET A N 1
ATOM 619 C CA . MET A 1 82 ? -8.855 7.515 -7.861 1.00 66.56 82 MET A CA 1
ATOM 620 C C . MET A 1 82 ? -8.026 8.434 -6.956 1.00 66.56 82 MET A C 1
ATOM 622 O O . MET A 1 82 ? -7.567 9.513 -7.359 1.00 66.56 82 MET A O 1
ATOM 626 N N . SER A 1 83 ? -7.789 7.964 -5.734 1.00 77.12 83 SER A N 1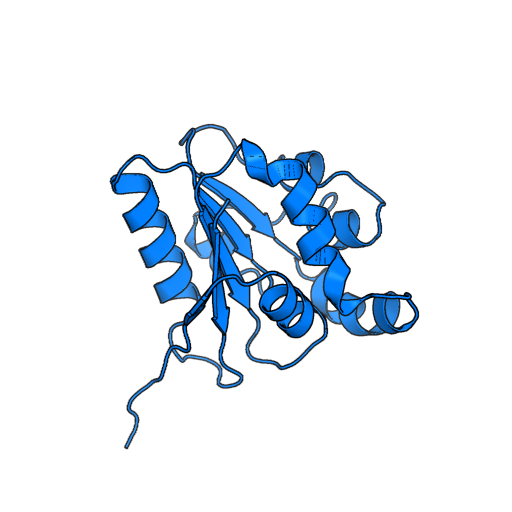
ATOM 627 C CA . SER A 1 83 ? -6.911 8.629 -4.768 1.00 77.12 83 SER A CA 1
ATOM 628 C C . SER A 1 83 ? -5.570 7.923 -4.665 1.00 77.12 83 SER A C 1
ATOM 630 O O . SER A 1 83 ? -5.466 6.731 -4.945 1.00 77.12 83 SER A O 1
ATOM 632 N N . ILE A 1 84 ? -4.540 8.679 -4.286 1.00 79.44 84 ILE A N 1
ATOM 633 C CA . ILE A 1 84 ? -3.167 8.185 -4.178 1.00 79.44 84 ILE A CA 1
ATOM 634 C C . ILE A 1 84 ? -2.632 8.540 -2.803 1.00 79.44 84 ILE A C 1
ATOM 636 O O . ILE A 1 84 ? -2.839 9.656 -2.329 1.00 79.44 84 ILE A O 1
ATOM 640 N N . LEU A 1 85 ? -1.942 7.584 -2.198 1.00 79.31 85 LEU A N 1
ATOM 641 C CA . LEU A 1 85 ? -1.300 7.709 -0.903 1.00 79.31 85 LEU A CA 1
ATOM 642 C C . LEU A 1 85 ? 0.137 7.196 -1.025 1.00 79.31 85 LEU A C 1
ATOM 644 O O . LEU A 1 85 ? 0.329 6.015 -1.289 1.00 79.31 85 LEU A O 1
ATOM 648 N N . SER A 1 86 ? 1.130 8.070 -0.861 1.00 81.56 86 SER A N 1
ATOM 649 C CA . SER A 1 86 ? 2.547 7.720 -1.039 1.00 81.56 86 SER A CA 1
ATOM 650 C C . SER A 1 86 ? 3.325 7.797 0.264 1.00 81.56 86 SER A C 1
ATOM 652 O O . SER A 1 86 ? 3.136 8.729 1.048 1.00 81.56 86 SER A O 1
ATOM 654 N N . VAL A 1 87 ? 4.213 6.827 0.492 1.00 82.06 87 VAL A N 1
ATOM 655 C CA . VAL A 1 87 ? 5.145 6.830 1.629 1.00 82.06 87 VAL A CA 1
ATOM 656 C C . VAL A 1 87 ? 6.263 7.853 1.484 1.00 82.06 87 VAL A C 1
ATOM 658 O O . VAL A 1 87 ? 6.732 8.382 2.493 1.00 82.06 87 VAL A O 1
ATOM 661 N N . GLY A 1 88 ? 6.639 8.168 0.248 1.00 73.25 88 GLY A N 1
ATOM 662 C CA . GLY A 1 88 ? 7.686 9.126 -0.044 1.00 73.25 88 GLY A CA 1
ATOM 663 C C . GLY A 1 88 ? 9.100 8.706 0.375 1.00 73.25 88 GLY A C 1
ATOM 664 O O . GLY A 1 88 ? 9.324 7.638 0.955 1.00 73.25 88 GLY A O 1
ATOM 665 N N . LEU A 1 89 ? 10.081 9.573 0.115 1.00 67.31 89 LEU A N 1
ATOM 666 C CA . LEU A 1 89 ? 11.513 9.304 0.352 1.00 67.31 89 LEU A CA 1
ATOM 667 C C . LEU A 1 89 ? 11.845 9.017 1.829 1.00 67.31 89 LEU A C 1
ATOM 669 O O . LEU A 1 89 ? 12.798 8.288 2.130 1.00 67.31 89 LEU A O 1
ATOM 673 N N . ALA A 1 90 ? 11.031 9.540 2.751 1.00 68.44 90 ALA A N 1
ATOM 674 C CA . ALA A 1 90 ? 11.142 9.280 4.187 1.00 68.44 90 ALA A CA 1
ATOM 675 C C . ALA A 1 90 ? 10.905 7.800 4.555 1.00 68.44 90 ALA A C 1
ATOM 677 O O . ALA A 1 90 ? 11.355 7.345 5.608 1.00 68.44 90 ALA A O 1
ATOM 678 N N . GLY A 1 91 ? 10.277 7.018 3.667 1.00 62.94 91 GLY A N 1
ATOM 679 C CA . GLY A 1 91 ? 10.008 5.592 3.855 1.00 62.94 91 GLY A CA 1
ATOM 680 C C . GLY A 1 91 ? 11.252 4.722 4.076 1.00 62.94 91 GLY A C 1
ATOM 681 O O . GLY A 1 91 ? 11.149 3.640 4.640 1.00 62.94 91 GLY A O 1
ATOM 682 N N . THR A 1 92 ? 12.446 5.184 3.693 1.00 66.25 92 THR A N 1
ATOM 683 C CA . THR A 1 92 ? 13.704 4.460 3.965 1.00 66.25 92 THR A CA 1
ATOM 684 C C . THR A 1 92 ? 14.136 4.532 5.435 1.00 66.25 92 THR A C 1
ATOM 686 O O . THR A 1 92 ? 14.651 3.554 5.972 1.00 66.25 92 THR A O 1
ATOM 689 N N . ALA A 1 93 ? 13.886 5.661 6.107 1.00 69.94 93 ALA A N 1
ATOM 690 C CA . ALA A 1 93 ? 14.127 5.828 7.543 1.00 69.94 93 ALA A CA 1
ATOM 691 C C . ALA A 1 93 ? 12.991 5.231 8.394 1.00 69.94 93 ALA A C 1
ATOM 693 O O . ALA A 1 93 ? 13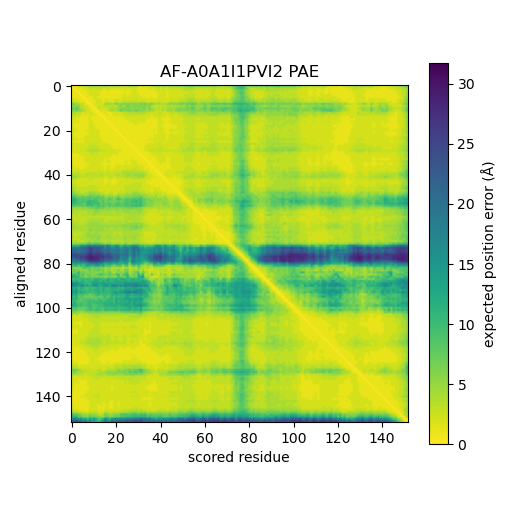.201 4.868 9.555 1.00 69.94 93 ALA A O 1
ATOM 694 N N . ALA A 1 94 ? 11.808 5.087 7.790 1.00 68.50 94 ALA A N 1
ATOM 695 C CA . ALA A 1 94 ? 10.603 4.574 8.424 1.00 68.50 94 ALA A CA 1
ATOM 696 C C . ALA A 1 94 ? 10.792 3.208 9.077 1.00 68.50 94 ALA A C 1
ATOM 698 O O . ALA A 1 94 ? 10.377 3.009 10.218 1.00 68.50 94 ALA A O 1
ATOM 699 N N . ASP A 1 95 ? 11.453 2.284 8.380 1.00 70.75 95 ASP A N 1
ATOM 700 C CA . ASP A 1 95 ? 11.671 0.924 8.869 1.00 70.75 95 ASP A CA 1
ATOM 701 C C . ASP A 1 95 ? 12.450 0.903 10.197 1.00 70.75 95 ASP A C 1
ATOM 703 O O . ASP A 1 95 ? 12.166 0.065 11.053 1.00 70.75 95 ASP A O 1
ATOM 707 N N . MET A 1 96 ? 13.390 1.835 10.406 1.00 73.19 96 MET A N 1
ATOM 708 C CA . MET A 1 96 ? 14.169 1.927 11.648 1.00 73.19 96 MET A CA 1
ATOM 709 C C . MET A 1 96 ? 13.400 2.639 12.764 1.00 73.19 96 MET A C 1
ATOM 711 O O . MET A 1 96 ? 13.392 2.169 13.901 1.00 73.19 96 MET A O 1
ATOM 715 N N . GLU A 1 97 ? 12.748 3.761 12.457 1.00 77.25 97 GLU A N 1
ATOM 716 C CA . GLU A 1 97 ? 12.042 4.578 13.454 1.00 77.25 97 GLU A CA 1
ATOM 717 C C . GLU A 1 97 ? 10.802 3.848 14.000 1.00 77.25 97 GLU A C 1
ATOM 719 O O . GLU A 1 97 ? 10.566 3.789 15.211 1.00 77.25 97 GLU A O 1
ATOM 724 N N . LEU A 1 98 ? 10.049 3.199 13.111 1.00 76.56 98 LEU A N 1
ATOM 725 C CA . LEU A 1 98 ? 8.834 2.463 13.452 1.00 76.56 98 LEU A CA 1
ATOM 726 C C . LEU A 1 98 ? 9.118 1.071 14.035 1.00 76.56 98 LEU A C 1
ATOM 728 O O . LEU A 1 98 ? 8.202 0.430 14.554 1.00 76.56 98 LEU A O 1
ATOM 732 N N . ALA A 1 99 ? 10.371 0.600 14.013 1.00 75.50 99 ALA A N 1
ATOM 733 C CA . ALA A 1 99 ? 10.742 -0.695 14.582 1.00 75.50 99 ALA A CA 1
ATOM 734 C C . ALA A 1 99 ? 10.422 -0.793 16.082 1.00 75.50 99 ALA A C 1
ATOM 736 O O . ALA A 1 99 ? 10.125 -1.871 16.579 1.00 75.50 99 ALA A O 1
ATOM 737 N N . SER A 1 100 ? 10.446 0.304 16.833 1.00 80.00 100 SER A N 1
ATOM 738 C CA . SER A 1 100 ? 10.183 0.259 18.280 1.00 80.00 100 SER A CA 1
ATOM 739 C C . SER A 1 100 ? 8.693 0.228 18.649 1.00 80.00 100 SER A C 1
ATOM 741 O O . SER A 1 100 ? 8.354 -0.024 19.807 1.00 80.00 100 SER A O 1
ATOM 743 N N . ARG A 1 101 ? 7.786 0.461 17.689 1.00 82.00 101 ARG A N 1
ATOM 744 C CA . ARG A 1 101 ? 6.346 0.497 17.957 1.00 82.00 101 ARG A CA 1
ATOM 745 C C . ARG A 1 101 ? 5.762 -0.894 18.182 1.00 82.00 101 ARG A C 1
ATOM 747 O O . ARG A 1 101 ? 6.120 -1.870 17.526 1.00 82.00 101 ARG A O 1
ATOM 754 N N . THR A 1 102 ? 4.805 -0.954 19.103 1.00 83.81 102 THR A N 1
ATOM 755 C CA . THR A 1 102 ? 3.960 -2.137 19.308 1.00 83.81 102 THR A CA 1
ATOM 756 C C . THR A 1 102 ? 2.994 -2.278 18.133 1.00 83.81 102 THR A C 1
ATOM 758 O O . THR A 1 102 ? 2.502 -1.264 17.645 1.00 83.81 102 THR A O 1
ATOM 761 N N . ALA A 1 103 ? 2.735 -3.512 17.683 1.00 87.75 103 ALA A N 1
ATOM 762 C CA . ALA A 1 103 ? 1.842 -3.811 16.555 1.00 87.75 103 ALA A CA 1
ATOM 763 C C . ALA A 1 103 ? 2.201 -3.052 15.258 1.00 87.75 103 ALA A C 1
ATOM 765 O O . ALA A 1 103 ? 1.340 -2.735 14.437 1.00 87.75 103 ALA A O 1
ATOM 766 N N . ARG A 1 104 ? 3.493 -2.758 15.061 1.00 89.56 104 ARG A N 1
ATOM 767 C CA . ARG A 1 104 ? 4.010 -1.966 13.933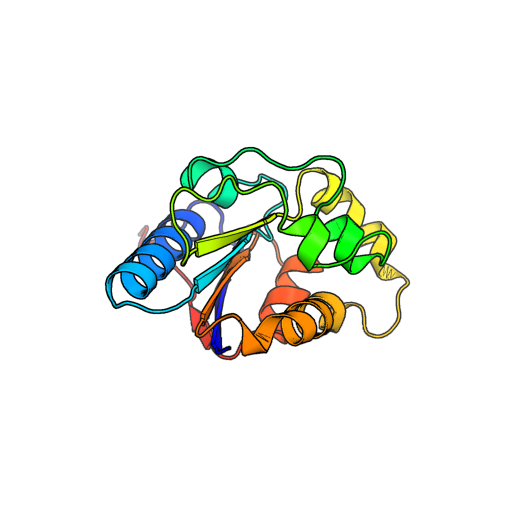 1.00 89.56 104 ARG A CA 1
ATOM 768 C C . ARG A 1 104 ? 3.669 -2.550 12.561 1.00 89.56 104 ARG A C 1
ATOM 770 O O . ARG A 1 104 ? 3.682 -1.832 11.575 1.00 89.56 104 ARG A O 1
ATOM 777 N N . GLU A 1 105 ? 3.382 -3.837 12.471 1.00 92.62 105 GLU A N 1
ATOM 778 C CA . GLU A 1 105 ? 2.959 -4.534 11.258 1.00 92.62 105 GLU A CA 1
ATOM 779 C C . GLU A 1 105 ? 1.491 -4.281 10.873 1.00 92.62 105 GLU A C 1
ATOM 781 O O . GLU A 1 105 ? 1.107 -4.618 9.756 1.00 92.62 105 GLU A O 1
ATOM 786 N N . TYR A 1 106 ? 0.682 -3.688 11.760 1.00 94.38 106 TYR A N 1
ATOM 787 C CA . TYR A 1 106 ? -0.740 -3.397 11.536 1.00 94.38 106 TYR A CA 1
ATOM 788 C C . TYR A 1 106 ? -1.028 -1.923 11.221 1.00 94.38 106 TYR A C 1
ATOM 790 O O . TYR A 1 106 ? -2.158 -1.591 10.868 1.00 94.38 106 TYR A O 1
ATOM 798 N N . MET A 1 107 ? -0.036 -1.032 11.294 1.00 92.00 107 MET A N 1
ATOM 799 C CA . MET A 1 107 ? -0.265 0.419 11.206 1.00 92.00 107 MET A CA 1
ATOM 800 C C . MET A 1 107 ? -0.929 0.836 9.889 1.00 92.00 107 MET A C 1
ATOM 802 O O . MET A 1 107 ? -1.826 1.678 9.887 1.00 92.00 107 MET A O 1
ATOM 806 N N . LEU A 1 108 ? -0.528 0.239 8.760 1.00 93.12 108 LEU A N 1
ATOM 807 C CA . LEU A 1 108 ? -1.167 0.526 7.473 1.00 93.12 1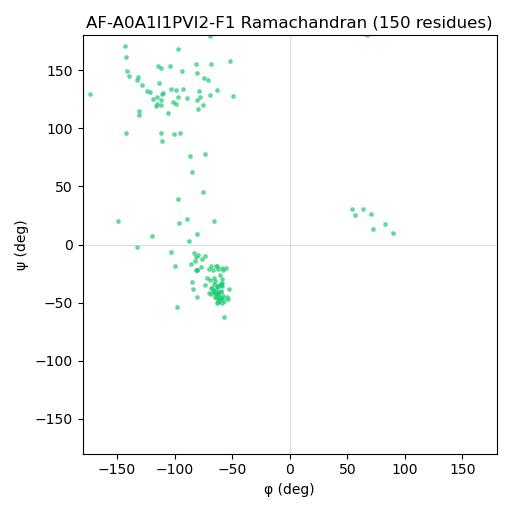08 LEU A CA 1
ATOM 808 C C . LEU A 1 108 ? -2.608 0.024 7.429 1.00 93.12 108 LEU A C 1
ATOM 810 O O . LEU A 1 108 ? -3.471 0.701 6.879 1.00 93.12 108 LEU A O 1
ATOM 814 N N . LYS A 1 109 ? -2.890 -1.131 8.033 1.00 95.62 109 LYS A N 1
ATOM 815 C CA . LYS A 1 109 ? -4.252 -1.659 8.118 1.00 95.62 109 LYS A CA 1
ATOM 816 C C . LYS A 1 109 ? -5.157 -0.705 8.902 1.00 95.62 109 LYS A C 1
ATOM 818 O O . LYS A 1 109 ? -6.200 -0.313 8.392 1.00 95.62 109 LYS A O 1
ATOM 823 N N . GLU A 1 110 ? -4.712 -0.256 10.073 1.00 94.06 110 GLU A N 1
ATOM 824 C CA . GLU A 1 110 ? -5.440 0.712 10.908 1.00 94.06 110 GLU A CA 1
ATOM 825 C C . GLU A 1 110 ? -5.632 2.067 10.206 1.00 94.06 110 GLU A C 1
ATOM 827 O O . GLU A 1 110 ? -6.662 2.725 10.356 1.00 94.06 110 GLU A O 1
ATOM 832 N N . ALA A 1 111 ? -4.646 2.503 9.417 1.00 92.69 111 ALA A N 1
ATOM 833 C CA . ALA A 1 111 ? -4.759 3.704 8.596 1.00 92.69 111 ALA A CA 1
ATOM 834 C C . ALA A 1 111 ? -5.829 3.543 7.500 1.00 92.69 111 ALA A C 1
ATOM 836 O O . ALA A 1 111 ? -6.660 4.433 7.312 1.00 92.69 111 ALA A O 1
ATOM 837 N N . LEU A 1 112 ? -5.840 2.403 6.807 1.00 93.75 112 LEU A N 1
ATOM 838 C CA . LEU A 1 112 ? -6.781 2.107 5.725 1.00 93.75 112 LEU A CA 1
ATOM 839 C C . LEU A 1 112 ? -8.220 1.902 6.212 1.00 93.75 112 LEU A C 1
ATOM 841 O O . LEU A 1 112 ? -9.154 2.251 5.493 1.00 93.75 112 LEU A O 1
ATOM 845 N N . GLU A 1 113 ? -8.417 1.396 7.431 1.00 94.88 113 GLU A N 1
ATOM 846 C CA . GLU A 1 113 ? -9.744 1.256 8.048 1.00 94.88 113 GLU A CA 1
ATOM 847 C C . GLU A 1 113 ? -10.476 2.601 8.163 1.00 94.88 113 GLU A C 1
ATOM 849 O O . GLU A 1 113 ? -11.688 2.660 7.967 1.00 94.88 113 GLU A O 1
ATOM 854 N N . LYS A 1 114 ? -9.745 3.704 8.373 1.00 93.31 114 LYS A N 1
ATOM 855 C CA . LYS A 1 114 ? -10.316 5.059 8.498 1.00 93.31 114 LYS A CA 1
ATOM 856 C C . LYS A 1 114 ? -10.910 5.610 7.199 1.00 93.31 114 LYS A C 1
ATOM 858 O O . LYS A 1 114 ? -11.670 6.569 7.258 1.00 93.31 114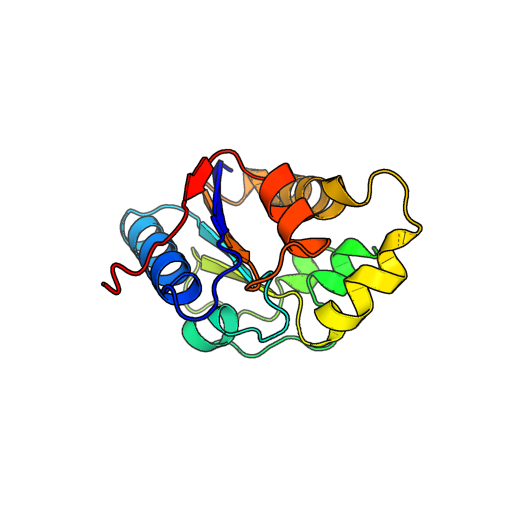 LYS A O 1
ATOM 863 N N . VAL A 1 115 ? -10.548 5.036 6.051 1.00 91.50 115 VAL A N 1
ATOM 864 C CA . VAL A 1 115 ? -11.013 5.451 4.713 1.00 91.50 115 VAL A CA 1
ATOM 865 C C . VAL A 1 115 ? -11.760 4.326 3.988 1.00 91.50 115 VAL A C 1
ATOM 867 O O . VAL A 1 115 ? -12.092 4.443 2.812 1.00 91.50 115 VAL A O 1
ATOM 870 N N . ALA A 1 116 ? -12.025 3.203 4.663 1.00 93.31 116 ALA A N 1
ATOM 871 C CA . ALA A 1 116 ? -12.509 1.984 4.020 1.00 93.31 116 ALA A CA 1
ATOM 872 C C . ALA A 1 116 ? -13.925 2.096 3.423 1.00 93.31 116 ALA A C 1
ATOM 874 O O . ALA A 1 116 ? -14.258 1.310 2.528 1.00 93.31 116 ALA A O 1
ATOM 875 N N . ASP A 1 117 ? -14.735 3.044 3.899 1.00 93.25 117 ASP A N 1
ATOM 876 C CA . ASP A 1 117 ? -16.102 3.293 3.418 1.00 93.25 117 ASP A CA 1
ATOM 877 C C . ASP A 1 117 ? -16.132 4.141 2.130 1.00 93.25 117 ASP A C 1
ATOM 879 O O . ASP A 1 117 ? -17.068 4.055 1.322 1.00 93.25 117 ASP A O 1
ATOM 883 N N . ASP A 1 118 ? -15.063 4.898 1.875 1.00 90.44 118 ASP A N 1
ATOM 884 C CA . ASP A 1 118 ? -14.931 5.773 0.708 1.00 90.44 118 ASP A CA 1
ATOM 885 C C . ASP A 1 118 ? -14.480 5.022 -0.554 1.00 90.44 118 ASP A C 1
ATOM 887 O O . ASP A 1 118 ? -14.631 5.536 -1.666 1.00 90.44 118 ASP A O 1
ATOM 891 N N . TYR A 1 119 ? -13.989 3.786 -0.408 1.00 93.88 119 TYR A N 1
ATOM 892 C CA . TYR A 1 119 ? -13.399 3.007 -1.497 1.00 93.88 119 TYR A CA 1
ATOM 893 C C . TYR A 1 119 ? -13.909 1.569 -1.565 1.00 93.88 119 TYR A C 1
ATOM 895 O O . TYR A 1 119 ? -14.050 0.853 -0.570 1.00 93.88 119 TYR A O 1
ATOM 903 N N . ASP A 1 120 ? -14.090 1.095 -2.793 1.00 96.06 120 ASP A N 1
ATOM 904 C CA . ASP A 1 120 ? -14.447 -0.295 -3.057 1.00 96.06 120 ASP A CA 1
ATOM 905 C C . ASP A 1 120 ? -13.187 -1.172 -3.074 1.00 96.06 120 ASP A C 1
ATOM 907 O O . ASP A 1 120 ? -13.197 -2.279 -2.528 1.00 96.06 120 ASP A O 1
ATOM 911 N N . PHE A 1 121 ? -12.083 -0.651 -3.624 1.00 97.69 121 PHE A N 1
ATOM 912 C CA . PHE A 1 121 ? -10.792 -1.337 -3.723 1.00 97.69 121 PHE A CA 1
ATOM 913 C C . PHE A 1 121 ? -9.624 -0.468 -3.248 1.00 97.69 121 PHE A C 1
ATOM 915 O O . PHE A 1 121 ? -9.586 0.729 -3.522 1.00 97.69 121 PHE A O 1
ATOM 922 N N . CYS A 1 122 ? -8.641 -1.107 -2.615 1.00 97.38 122 CYS A N 1
ATOM 923 C CA . CYS A 1 122 ? -7.306 -0.569 -2.371 1.00 97.38 122 CYS A CA 1
ATOM 924 C C . CYS A 1 122 ? -6.285 -1.417 -3.132 1.00 97.38 122 CYS A C 1
ATOM 926 O O . CYS A 1 122 ? -6.278 -2.640 -2.989 1.00 97.38 122 CYS A O 1
ATOM 928 N N . VAL A 1 123 ? -5.438 -0.788 -3.943 1.00 98.12 123 VAL A N 1
ATOM 929 C CA . VAL A 1 123 ? -4.322 -1.446 -4.632 1.00 98.12 123 VAL A CA 1
ATOM 930 C C . VAL A 1 123 ? -3.020 -0.922 -4.046 1.00 98.12 123 VAL A C 1
ATOM 932 O O . VAL A 1 123 ? -2.764 0.277 -4.111 1.00 98.12 123 VAL A O 1
ATOM 935 N N . ILE A 1 124 ? -2.204 -1.810 -3.481 1.00 97.69 124 ILE A N 1
ATOM 936 C CA . ILE A 1 124 ? -0.945 -1.448 -2.821 1.00 97.69 124 ILE A CA 1
ATOM 937 C C . ILE A 1 124 ? 0.230 -1.972 -3.645 1.00 97.69 124 ILE A C 1
ATOM 939 O O . ILE A 1 124 ? 0.311 -3.175 -3.901 1.00 97.69 124 ILE A O 1
ATOM 943 N N . ASP A 1 125 ? 1.144 -1.086 -4.029 1.00 96.81 125 ASP A N 1
ATOM 944 C CA . ASP A 1 125 ? 2.445 -1.438 -4.608 1.00 96.81 125 ASP A CA 1
ATOM 945 C C . ASP A 1 125 ? 3.518 -1.381 -3.525 1.00 96.81 125 ASP A C 1
ATOM 947 O O . ASP A 1 125 ? 3.571 -0.426 -2.750 1.00 96.81 125 ASP A O 1
ATOM 951 N N . THR A 1 126 ? 4.359 -2.409 -3.449 1.00 95.31 126 THR A N 1
ATOM 952 C CA . THR A 1 126 ? 5.412 -2.499 -2.432 1.00 95.31 126 THR A CA 1
ATOM 953 C C . THR A 1 126 ? 6.797 -2.369 -3.050 1.00 95.31 126 THR A C 1
ATOM 955 O O . THR A 1 126 ? 7.045 -2.870 -4.151 1.00 95.31 126 THR A O 1
ATOM 958 N N . ALA A 1 127 ? 7.744 -1.857 -2.265 1.00 92.19 127 ALA A N 1
ATOM 959 C CA . ALA A 1 127 ? 9.169 -1.913 -2.581 1.00 92.19 127 ALA A CA 1
ATOM 960 C C . ALA A 1 127 ? 9.658 -3.346 -2.915 1.00 92.19 127 ALA A C 1
ATOM 962 O O . ALA A 1 127 ? 9.056 -4.340 -2.487 1.00 92.19 127 ALA A O 1
ATOM 963 N N . PRO A 1 128 ? 10.780 -3.506 -3.649 1.00 91.62 128 PRO A N 1
ATOM 964 C CA . PRO A 1 128 ? 11.432 -4.798 -3.888 1.00 91.62 128 PRO A CA 1
ATOM 965 C C . PRO A 1 128 ? 12.213 -5.297 -2.655 1.00 91.62 128 PRO A C 1
ATOM 967 O O . PRO A 1 128 ? 13.358 -5.726 -2.757 1.00 91.62 128 PRO A O 1
ATOM 970 N N . THR A 1 129 ? 11.615 -5.214 -1.470 1.00 87.31 129 THR A N 1
ATOM 971 C CA . THR A 1 129 ? 12.215 -5.621 -0.195 1.00 87.31 129 THR A CA 1
ATOM 972 C C . THR A 1 129 ? 11.152 -6.260 0.699 1.00 87.31 129 THR A C 1
ATOM 974 O O . THR A 1 129 ? 9.955 -6.060 0.501 1.00 87.31 129 THR A O 1
ATOM 977 N N . LEU A 1 130 ? 11.578 -7.019 1.710 1.00 86.19 130 LEU A N 1
ATOM 978 C CA . LEU A 1 130 ? 10.710 -7.525 2.785 1.00 86.19 130 LEU A CA 1
ATOM 979 C C . LEU A 1 130 ? 10.786 -6.620 4.029 1.00 86.19 130 LEU A C 1
ATOM 981 O O . LEU A 1 130 ? 10.850 -7.105 5.156 1.00 86.19 130 LEU A O 1
ATOM 985 N N . GLY A 1 131 ? 10.841 -5.302 3.807 1.00 86.94 131 GLY A N 1
ATOM 986 C CA . GLY A 1 131 ? 10.881 -4.291 4.866 1.00 86.94 131 GLY A CA 1
ATOM 987 C C . GLY A 1 131 ? 9.567 -4.175 5.643 1.00 86.94 131 GLY A C 1
ATOM 988 O O . GLY A 1 131 ? 8.575 -4.853 5.346 1.00 86.94 131 GLY A O 1
ATOM 989 N N . LEU A 1 132 ? 9.539 -3.281 6.633 1.00 88.38 132 LEU A N 1
ATOM 990 C CA . LEU A 1 132 ? 8.370 -3.106 7.503 1.00 88.38 132 LEU A CA 1
ATOM 991 C C . LEU A 1 132 ? 7.144 -2.627 6.717 1.00 88.38 132 LEU A C 1
ATOM 993 O O . LEU A 1 132 ? 6.029 -3.064 7.006 1.00 88.38 132 LEU A O 1
ATOM 997 N N . LEU A 1 133 ? 7.332 -1.777 5.708 1.00 89.00 133 LEU A N 1
ATOM 998 C CA . LEU A 1 133 ? 6.245 -1.318 4.836 1.00 89.00 133 LEU A CA 1
ATOM 999 C C . LEU A 1 133 ? 5.643 -2.454 3.995 1.00 89.00 133 LEU A C 1
ATOM 1001 O O . LEU A 1 133 ? 4.422 -2.554 3.887 1.00 89.00 133 LEU A O 1
ATOM 1005 N N . THR A 1 134 ? 6.472 -3.359 3.466 1.00 92.56 134 THR A N 1
ATOM 1006 C CA . THR A 1 134 ? 5.994 -4.558 2.757 1.00 92.56 134 THR A CA 1
ATOM 1007 C C . THR A 1 134 ? 5.219 -5.478 3.697 1.00 92.56 134 THR A C 1
ATOM 1009 O O . THR A 1 134 ? 4.160 -5.984 3.327 1.00 92.56 134 THR A O 1
ATOM 1012 N N . LEU A 1 135 ? 5.699 -5.659 4.932 1.00 93.12 135 LEU A N 1
ATOM 1013 C CA . LEU A 1 135 ? 4.979 -6.425 5.951 1.00 93.12 135 LEU A CA 1
ATOM 1014 C C . LEU A 1 135 ? 3.626 -5.780 6.281 1.00 93.12 135 LEU A C 1
ATOM 1016 O O . LEU A 1 135 ? 2.617 -6.473 6.315 1.00 93.12 135 LEU A O 1
ATOM 1020 N N . ASN A 1 136 ? 3.589 -4.457 6.447 1.00 93.75 136 ASN A N 1
ATOM 1021 C CA . ASN A 1 136 ? 2.356 -3.698 6.663 1.00 93.75 136 ASN A CA 1
ATOM 1022 C C . ASN A 1 136 ? 1.350 -3.878 5.521 1.00 93.75 136 ASN A C 1
ATOM 1024 O O . ASN A 1 136 ? 0.165 -4.102 5.772 1.00 93.75 136 ASN A O 1
ATOM 1028 N N . ALA A 1 137 ? 1.817 -3.811 4.271 1.00 95.62 137 ALA A N 1
ATOM 1029 C CA . ALA A 1 137 ? 0.983 -4.068 3.103 1.00 95.62 137 ALA A CA 1
ATOM 1030 C C . ALA A 1 137 ? 0.390 -5.480 3.154 1.00 95.62 137 ALA A C 1
ATOM 1032 O O . ALA A 1 137 ? -0.823 -5.638 3.047 1.00 95.62 137 ALA A O 1
ATOM 1033 N N . LEU A 1 138 ? 1.223 -6.498 3.393 1.00 96.69 138 LEU A N 1
ATOM 1034 C CA . LEU A 1 138 ? 0.788 -7.892 3.497 1.00 96.69 138 LEU A CA 1
ATOM 1035 C C . LEU A 1 138 ? -0.227 -8.117 4.626 1.00 96.69 138 LEU A C 1
ATOM 1037 O O . LEU A 1 138 ? -1.213 -8.820 4.419 1.00 96.69 138 LEU A O 1
ATOM 1041 N N . THR A 1 139 ? -0.033 -7.493 5.787 1.00 96.88 139 THR A N 1
ATOM 1042 C CA . THR A 1 139 ? -0.971 -7.563 6.918 1.00 96.88 139 THR A CA 1
ATOM 1043 C C . THR A 1 139 ? -2.324 -6.915 6.602 1.00 96.88 139 THR A C 1
ATOM 1045 O O . THR A 1 139 ? -3.357 -7.346 7.118 1.00 96.88 139 THR A O 1
ATOM 1048 N N . ALA A 1 140 ? -2.339 -5.888 5.749 1.00 96.94 140 ALA A N 1
ATOM 1049 C CA . ALA A 1 140 ? -3.556 -5.217 5.298 1.00 96.94 140 ALA A CA 1
ATOM 1050 C C . ALA A 1 140 ? -4.259 -5.930 4.123 1.00 96.94 140 ALA A C 1
ATOM 1052 O O . ALA A 1 140 ? -5.348 -5.514 3.727 1.00 96.94 140 ALA A O 1
ATOM 1053 N N . ALA A 1 141 ? -3.649 -6.966 3.538 1.00 98.00 141 ALA A N 1
ATOM 1054 C CA . ALA A 1 141 ? -4.102 -7.581 2.295 1.00 98.00 141 ALA A CA 1
ATOM 1055 C C . ALA A 1 141 ? -5.286 -8.541 2.485 1.00 98.00 141 ALA A C 1
ATOM 1057 O O . ALA A 1 141 ? -5.218 -9.483 3.272 1.00 98.00 141 ALA A O 1
ATOM 1058 N N . ASP A 1 142 ? -6.315 -8.407 1.645 1.00 98.44 142 ASP A N 1
ATOM 1059 C CA . ASP A 1 142 ? -7.288 -9.484 1.418 1.00 98.44 142 ASP A CA 1
ATOM 1060 C C . ASP A 1 142 ? -6.790 -10.461 0.350 1.00 98.44 142 ASP A C 1
ATOM 1062 O O . ASP A 1 142 ? -7.142 -11.646 0.339 1.00 98.44 142 ASP A O 1
ATOM 1066 N N . ARG A 1 143 ? -6.029 -9.950 -0.622 1.00 98.31 143 ARG A N 1
ATOM 1067 C CA . ARG A 1 143 ? -5.459 -10.704 -1.739 1.00 98.31 143 ARG A CA 1
ATOM 1068 C C . ARG A 1 143 ? -4.043 -10.226 -2.012 1.00 98.31 143 ARG A C 1
ATOM 1070 O O . ARG A 1 143 ? -3.757 -9.035 -1.941 1.00 98.31 143 ARG A O 1
ATOM 1077 N N . VAL A 1 144 ? -3.190 -11.165 -2.399 1.00 98.19 144 VAL A N 1
ATOM 1078 C CA . VAL A 1 144 ? -1.816 -10.888 -2.813 1.00 98.19 144 VAL A CA 1
ATOM 1079 C C . VAL A 1 144 ? -1.630 -11.386 -4.237 1.00 98.19 144 VAL A C 1
ATOM 1081 O O . VAL A 1 144 ? -1.996 -12.514 -4.567 1.00 98.19 144 VAL A O 1
ATOM 1084 N N . ILE A 1 145 ? -1.066 -10.530 -5.078 1.00 98.19 145 ILE A N 1
ATOM 1085 C CA . ILE A 1 145 ? -0.602 -10.849 -6.422 1.00 98.19 145 ILE A CA 1
ATOM 1086 C C . ILE A 1 145 ? 0.921 -10.765 -6.382 1.00 98.19 145 ILE A C 1
ATOM 1088 O O . ILE A 1 145 ? 1.482 -9.775 -5.913 1.00 98.19 145 ILE A O 1
ATOM 1092 N N . ILE A 1 146 ? 1.588 -11.805 -6.883 1.00 96.75 146 ILE A N 1
ATOM 1093 C CA . ILE A 1 146 ? 3.047 -11.860 -6.990 1.00 96.75 146 ILE A CA 1
ATOM 1094 C C . ILE A 1 146 ? 3.406 -11.830 -8.476 1.00 96.75 146 ILE A C 1
ATOM 1096 O O . ILE A 1 146 ? 3.361 -12.874 -9.130 1.00 96.75 146 ILE A O 1
ATOM 1100 N N . PRO A 1 147 ? 3.722 -10.652 -9.045 1.00 94.19 147 PRO A N 1
ATOM 1101 C CA . PRO A 1 147 ? 4.190 -10.559 -10.420 1.00 94.19 147 PRO A CA 1
ATOM 1102 C C . PRO A 1 147 ? 5.521 -11.292 -10.569 1.00 94.19 147 PRO A C 1
ATOM 1104 O O . PRO A 1 147 ? 6.433 -11.110 -9.759 1.00 94.19 147 PRO A O 1
ATOM 1107 N N . LEU A 1 148 ? 5.635 -12.121 -11.601 1.00 91.44 148 LEU A N 1
ATOM 1108 C CA . LEU A 1 148 ? 6.830 -12.900 -11.901 1.00 91.44 148 LEU A CA 1
ATOM 1109 C C . LEU A 1 148 ? 7.282 -12.578 -13.321 1.00 91.44 148 LEU A C 1
ATOM 1111 O O . LEU A 1 148 ? 6.477 -12.597 -14.249 1.00 91.44 148 LEU A O 1
ATOM 1115 N N . ASN A 1 149 ? 8.575 -12.304 -13.480 1.00 85.25 149 ASN A N 1
ATOM 1116 C CA . ASN A 1 149 ? 9.196 -12.248 -14.795 1.00 85.25 149 ASN A CA 1
ATOM 1117 C C . ASN A 1 149 ? 9.702 -13.651 -15.160 1.00 85.25 149 ASN A C 1
ATOM 1119 O O . ASN A 1 149 ? 10.447 -14.247 -14.378 1.00 85.25 149 ASN A O 1
ATOM 1123 N N . LEU A 1 150 ? 9.290 -14.163 -16.320 1.00 82.19 150 LEU A N 1
ATOM 1124 C CA . LEU A 1 150 ? 9.714 -15.455 -16.865 1.00 82.19 150 LEU A CA 1
ATOM 1125 C C . LEU A 1 150 ? 11.030 -15.280 -17.634 1.00 82.19 150 LEU A C 1
ATOM 1127 O O . LEU A 1 150 ? 11.091 -15.468 -18.846 1.00 82.19 150 LEU A O 1
ATOM 1131 N N . GLU A 1 151 ? 12.075 -14.865 -16.928 1.00 72.88 151 GLU A N 1
ATOM 1132 C CA . GLU A 1 151 ? 13.438 -14.953 -17.450 1.00 72.88 151 GLU A CA 1
ATOM 1133 C C . GLU A 1 151 ? 13.927 -16.389 -17.245 1.00 72.88 151 GLU A C 1
ATOM 1135 O O . GLU A 1 151 ? 13.852 -16.910 -16.129 1.00 72.88 151 GLU A O 1
ATOM 1140 N N . VAL A 1 152 ? 14.347 -17.020 -18.345 1.00 54.88 152 VAL A N 1
ATOM 1141 C CA . VAL A 1 152 ? 14.945 -18.365 -18.388 1.00 54.88 152 VAL A CA 1
ATOM 1142 C C . VAL A 1 152 ? 16.402 -18.296 -17.955 1.00 54.88 152 VAL A C 1
ATOM 1144 O O . VAL A 1 152 ? 17.097 -17.368 -18.426 1.00 54.88 152 VAL A O 1
#

Nearest PDB structures (foldseek):
  5if9-assembly2_B  TM=9.440E-01  e=1.322E-13  Mycolicibacterium smegmatis MC2 155
  5ihp-assembly2_B  TM=9.452E-01  e=3.014E-13  Mycolicibacterium smegmatis MC2 155
  5if9-assembly1_A  TM=9.434E-01  e=3.645E-13  Mycolicibacterium smegmatis MC2 155
  6non-assembly2_B  TM=9.235E-01  e=8.672E-12  Cyanothece
  6nop-assembly1_A  TM=9.216E-01  e=5.451E-11  Cyanothece

pLDDT: mean 86.27, std 12.53, range [41.0, 98.69]

Sequence (152 aa):
MKTIVLTNQKGGVAKTTTAYALAAGLRNKGYRVLIVDADPQSNLTYTAGREENKENTLYEALKGNCTVFEAMRNTNPIETAMSILSVGLAGTAADMELASRTAREYMLKEALEKVADDYDFCVIDTAPTLGLLTLNALTAADRVIIPLNLEV